Protein AF-A0A927CY93-F1 (afdb_monomer_lite)

Secondary structure (DSSP, 8-state):
----------EEEEEEE-GGGBEEEE-TT-SSS--HHHHHHHHHHHHTTTTSB--TT--SEEEEEEEEE-SSSSSEEEEEEEEEEESHHHHHHHHHHHHHHS---SHHHHHHHHHHHHHHHHHHTS----SS--S--

Foldseek 3Di:
DDPPPPQPQQFKWKFWAAAQQATLGTDPPRGDDHDPVSVVQVVVCVVVCVNRGDHRVDHGFIKMFIWDQDPVDGHIDGPDIGTDDHNNLVVLLAVLLVLLLPPPVDPVSVVVSVVSQVVSCSSVVHHRDHPDDRPPD

pLDDT: mean 79.2, std 14.93, range [34.94, 94.31]

Radius of gyration: 18.52 Å; chains: 1; bounding box: 58×29×50 Å

Structure (mmCIF, N/CA/C/O backbone):
data_AF-A0A927CY93-F1
#
_entry.id   AF-A0A927CY93-F1
#
loop_
_atom_site.group_PDB
_atom_site.id
_atom_site.type_symbol
_atom_site.label_atom_id
_atom_site.label_alt_id
_atom_site.label_comp_id
_atom_site.label_asym_id
_atom_site.label_entity_id
_atom_site.label_seq_id
_atom_site.pdbx_PDB_ins_code
_atom_site.Cartn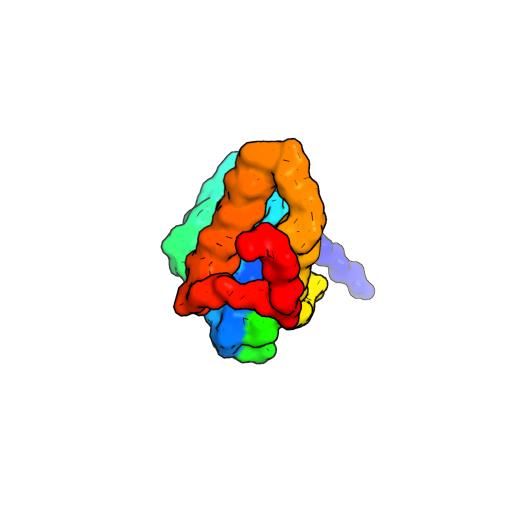_x
_atom_site.Cartn_y
_atom_site.Cartn_z
_atom_site.occupancy
_atom_site.B_iso_or_equiv
_atom_site.auth_seq_id
_atom_site.auth_comp_id
_atom_site.auth_asym_id
_atom_site.auth_atom_id
_atom_site.pdbx_PDB_model_num
ATOM 1 N N . MET A 1 1 ? -35.132 17.803 14.053 1.00 34.94 1 MET A N 1
ATOM 2 C CA . MET A 1 1 ? -34.395 16.974 15.029 1.00 34.94 1 MET A CA 1
ATOM 3 C C . MET A 1 1 ? -32.919 17.175 14.753 1.00 34.94 1 MET A C 1
ATOM 5 O O . MET A 1 1 ? -32.452 16.805 13.688 1.00 34.94 1 MET A O 1
ATOM 9 N N . THR A 1 2 ? -32.233 17.892 15.635 1.00 36.44 2 THR A N 1
ATOM 10 C CA . THR A 1 2 ? -30.814 18.244 15.516 1.00 36.44 2 THR A CA 1
ATOM 11 C C . THR A 1 2 ? -29.954 17.067 15.959 1.00 36.44 2 THR A C 1
ATOM 13 O O . THR A 1 2 ? -29.784 16.846 17.157 1.00 36.44 2 THR A O 1
ATOM 16 N N . THR A 1 3 ? -29.395 16.311 15.017 1.00 39.19 3 THR A N 1
ATOM 17 C CA . THR A 1 3 ? -28.278 15.410 15.316 1.00 39.19 3 THR A CA 1
ATOM 18 C C . THR A 1 3 ? -27.007 16.248 15.379 1.00 39.19 3 THR A C 1
ATOM 20 O O . THR A 1 3 ? -26.334 16.466 14.377 1.00 39.19 3 THR A O 1
ATOM 23 N N . ASN A 1 4 ? -26.706 16.758 16.574 1.00 39.47 4 ASN A N 1
ATOM 24 C CA . ASN A 1 4 ? -25.361 17.194 16.937 1.00 39.47 4 ASN A CA 1
ATOM 25 C C . ASN A 1 4 ? -24.470 15.945 16.994 1.00 39.47 4 ASN A C 1
ATOM 27 O O . ASN A 1 4 ? -24.238 15.373 18.056 1.00 39.47 4 ASN A O 1
ATOM 31 N N . THR A 1 5 ? -24.001 15.475 15.844 1.00 43.12 5 THR A N 1
ATOM 32 C CA . THR A 1 5 ? -22.912 14.502 15.785 1.00 43.12 5 THR A CA 1
ATOM 33 C C . THR A 1 5 ? -21.613 15.256 16.018 1.00 43.12 5 THR A C 1
ATOM 35 O O . THR A 1 5 ? -20.950 15.681 15.077 1.00 43.12 5 THR A O 1
ATOM 38 N N . ASN A 1 6 ? -21.234 15.402 17.290 1.00 42.66 6 ASN A N 1
ATOM 39 C CA . ASN A 1 6 ? -19.837 15.598 17.689 1.00 42.66 6 ASN A CA 1
ATOM 40 C C . ASN A 1 6 ? -19.039 14.323 17.336 1.00 42.66 6 ASN A C 1
ATOM 42 O O . ASN A 1 6 ? -18.557 13.610 18.212 1.00 42.66 6 ASN A O 1
ATOM 46 N N . GLN A 1 7 ? -18.960 13.993 16.046 1.00 48.62 7 GLN A N 1
ATOM 47 C CA . GLN A 1 7 ? -18.097 12.948 15.515 1.00 48.62 7 GLN A CA 1
ATOM 48 C C . GLN A 1 7 ? -16.697 13.542 15.392 1.00 48.62 7 GLN A C 1
ATOM 50 O O . GLN A 1 7 ? -16.327 14.101 14.363 1.00 48.62 7 GLN A O 1
ATOM 55 N N . SER A 1 8 ? -15.911 13.457 16.463 1.00 55.16 8 SER A N 1
ATOM 56 C CA . SER A 1 8 ? -14.470 13.652 16.352 1.00 55.16 8 SER A CA 1
ATOM 57 C C . SER A 1 8 ? -13.880 12.386 15.728 1.00 55.16 8 SER A C 1
ATOM 59 O O . SER A 1 8 ? -13.653 11.401 16.431 1.00 55.16 8 SER A O 1
ATOM 61 N N . ALA A 1 9 ? -13.683 12.376 14.408 1.00 53.84 9 ALA A N 1
ATOM 62 C CA . ALA A 1 9 ? -12.820 11.381 13.776 1.00 53.84 9 ALA A CA 1
ATOM 63 C C . ALA A 1 9 ? -11.426 11.515 14.407 1.00 53.84 9 ALA A C 1
ATOM 65 O O . ALA A 1 9 ? -10.844 12.597 14.367 1.00 53.84 9 ALA A O 1
ATOM 66 N N . LEU A 1 10 ? -10.936 10.458 15.054 1.00 63.56 10 LEU A N 1
ATOM 67 C CA . LEU A 1 10 ? -9.750 10.546 15.916 1.00 63.56 10 LEU A CA 1
ATOM 68 C C . LEU A 1 10 ? -8.451 10.222 15.191 1.00 63.56 10 LEU A C 1
ATOM 70 O O . LEU A 1 10 ? -7.400 10.732 15.552 1.00 63.56 10 LEU A O 1
ATOM 74 N N . ALA A 1 11 ? -8.509 9.395 14.151 1.00 72.69 11 ALA A N 1
ATOM 75 C CA . ALA A 1 11 ? -7.347 9.079 13.338 1.00 72.69 11 ALA A CA 1
ATOM 76 C C . ALA A 1 11 ? -7.775 8.488 11.997 1.00 72.69 11 ALA A C 1
ATOM 78 O O . ALA A 1 11 ? -8.883 7.964 11.844 1.00 72.69 11 ALA A O 1
ATOM 79 N N . TYR A 1 12 ? -6.865 8.529 11.029 1.00 79.88 12 TYR A N 1
ATOM 80 C CA . TYR A 1 12 ? -7.004 7.759 9.807 1.00 79.88 12 TYR A CA 1
ATOM 81 C C . TYR A 1 12 ? -5.678 7.137 9.389 1.00 79.88 12 TYR A C 1
ATOM 83 O O . TYR A 1 12 ? -4.603 7.708 9.591 1.00 79.88 12 TYR A O 1
ATOM 91 N N . VAL A 1 13 ? -5.761 5.968 8.762 1.00 83.44 13 VAL A N 1
ATOM 92 C CA . VAL A 1 13 ? -4.602 5.261 8.218 1.00 83.44 13 VAL A CA 1
ATOM 93 C C . VAL A 1 13 ? -4.848 4.935 6.760 1.00 83.44 13 VAL A C 1
ATOM 95 O O . VAL A 1 13 ? -5.922 4.454 6.410 1.00 83.44 13 VAL A O 1
ATOM 98 N N . ARG A 1 14 ? -3.867 5.205 5.893 1.00 89.00 14 ARG A N 1
ATOM 99 C CA . ARG A 1 14 ? -3.910 4.655 4.533 1.00 89.00 14 ARG A CA 1
ATOM 100 C C . ARG A 1 14 ? -3.290 3.279 4.552 1.00 89.00 14 ARG A C 1
ATOM 102 O O . ARG A 1 14 ? -2.177 3.111 5.042 1.00 89.00 14 ARG A O 1
ATOM 109 N N . VAL A 1 15 ? -3.998 2.329 3.975 1.00 90.88 15 VAL A N 1
ATOM 110 C CA . VAL A 1 15 ? -3.510 0.967 3.811 1.00 90.88 15 VAL A CA 1
ATOM 111 C C . VAL A 1 15 ? -3.673 0.540 2.366 1.00 90.88 15 VAL A C 1
ATOM 113 O O . VAL A 1 15 ? -4.554 1.023 1.651 1.00 90.88 15 VAL A O 1
ATOM 116 N N . VAL A 1 16 ? -2.797 -0.358 1.949 1.00 90.94 16 VAL A N 1
ATOM 117 C CA . VAL A 1 16 ? -2.882 -1.078 0.689 1.00 90.94 16 VAL A CA 1
ATOM 118 C C . VAL A 1 16 ? -3.457 -2.446 0.995 1.00 90.94 16 VAL A C 1
ATOM 120 O O . VAL A 1 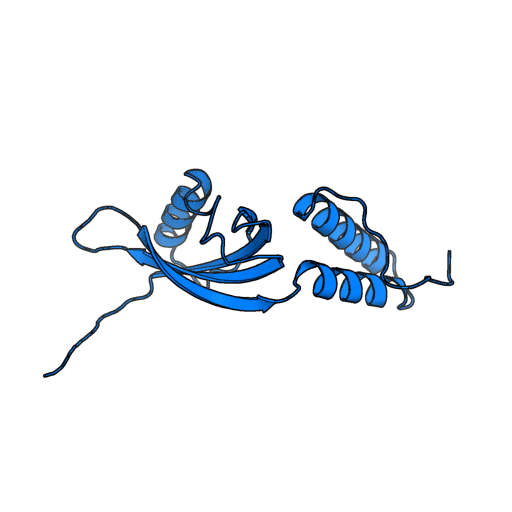16 ? -2.952 -3.174 1.854 1.00 90.94 16 VAL A O 1
ATOM 123 N N . VAL A 1 17 ? -4.526 -2.774 0.290 1.00 93.19 17 VAL A N 1
ATOM 124 C CA . VAL A 1 17 ? -5.254 -4.025 0.406 1.00 93.19 17 VAL A CA 1
ATOM 125 C C . VAL A 1 17 ? -4.959 -4.842 -0.841 1.00 93.19 17 VAL A C 1
ATOM 127 O O . VAL A 1 17 ? -5.221 -4.391 -1.954 1.00 93.19 17 VAL A O 1
ATOM 130 N N . GLY A 1 18 ? -4.372 -6.017 -0.644 1.00 90.06 18 GLY A N 1
ATOM 131 C CA . GLY A 1 18 ? -4.151 -7.012 -1.683 1.00 90.06 18 GLY A CA 1
ATOM 132 C C . GLY A 1 18 ? -5.404 -7.854 -1.901 1.00 90.06 18 GLY A C 1
ATOM 133 O O . GLY A 1 18 ? -6.519 -7.341 -1.875 1.00 90.06 18 GLY A O 1
ATOM 134 N N . ASN A 1 19 ? -5.225 -9.155 -2.111 1.00 90.19 19 ASN A N 1
ATOM 135 C CA . ASN A 1 19 ? -6.335 -10.054 -2.410 1.00 90.19 19 ASN A CA 1
ATOM 136 C C . ASN A 1 19 ? -7.264 -10.254 -1.208 1.00 90.19 19 ASN A C 1
ATOM 138 O O . ASN A 1 19 ? -6.806 -10.409 -0.075 1.00 90.19 19 ASN A O 1
ATOM 142 N N . GLU A 1 20 ? -8.565 -10.313 -1.500 1.00 91.38 20 GLU A N 1
ATOM 143 C CA . GLU A 1 20 ? -9.622 -10.694 -0.557 1.00 91.38 20 GLU A CA 1
ATOM 144 C C . GLU A 1 20 ? -9.587 -9.903 0.753 1.00 91.38 20 GLU A C 1
ATOM 146 O O . GLU A 1 20 ? -9.772 -10.477 1.817 1.00 91.38 20 GLU A O 1
ATOM 151 N N . GLY A 1 21 ? -9.332 -8.594 0.714 1.00 89.38 21 GLY A N 1
ATOM 152 C CA . GLY A 1 21 ? -9.326 -7.750 1.910 1.00 89.38 21 GLY A CA 1
ATOM 153 C C . GLY A 1 21 ? -8.041 -7.816 2.745 1.00 89.38 21 GLY A C 1
ATOM 154 O O . GLY A 1 21 ? -7.918 -7.065 3.716 1.00 89.38 21 GLY A O 1
ATOM 155 N N . LYS A 1 22 ? -7.064 -8.661 2.390 1.00 91.94 22 LYS A N 1
ATOM 156 C CA . LYS A 1 22 ? -5.802 -8.771 3.132 1.00 91.94 22 LYS A CA 1
ATOM 157 C C . LYS A 1 22 ? -5.002 -7.481 3.013 1.00 91.94 22 LYS A C 1
ATOM 159 O O . LYS A 1 22 ? -4.662 -7.056 1.909 1.00 91.94 22 LYS A O 1
ATOM 164 N N . VAL A 1 23 ? -4.632 -6.879 4.138 1.00 90.69 23 VAL A N 1
ATOM 165 C CA . VAL A 1 23 ? -3.754 -5.705 4.122 1.00 90.69 23 VAL A CA 1
ATOM 166 C C . VAL A 1 23 ? -2.320 -6.154 3.892 1.00 90.69 23 VAL A C 1
ATOM 168 O O . VAL A 1 23 ? -1.786 -6.991 4.616 1.00 90.69 23 VAL A O 1
ATOM 171 N N . VAL A 1 24 ? -1.707 -5.601 2.850 1.00 89.94 24 VAL A N 1
ATOM 172 C CA . VAL A 1 24 ? -0.337 -5.932 2.436 1.00 89.94 24 VAL A CA 1
ATOM 173 C C . VAL A 1 24 ? 0.660 -4.849 2.823 1.00 89.94 24 VAL A C 1
ATOM 175 O O . VAL A 1 24 ? 1.845 -5.122 2.978 1.00 89.94 24 VAL A O 1
ATOM 178 N N . HIS A 1 25 ? 0.185 -3.619 3.019 1.00 88.56 25 HIS A N 1
ATOM 179 C CA . HIS A 1 25 ? 1.035 -2.519 3.438 1.00 88.56 25 HIS A CA 1
ATOM 180 C C . HIS A 1 25 ? 0.243 -1.447 4.182 1.00 88.56 25 HIS A C 1
ATOM 182 O O . HIS A 1 25 ? -0.878 -1.103 3.811 1.00 88.56 25 HIS A O 1
ATOM 188 N N . ILE A 1 26 ? 0.854 -0.878 5.216 1.00 86.38 26 ILE A N 1
ATOM 189 C CA . ILE A 1 26 ? 0.322 0.260 5.962 1.00 86.38 26 ILE A CA 1
ATOM 190 C C . ILE A 1 26 ? 1.199 1.457 5.627 1.00 86.38 26 ILE A C 1
ATOM 192 O O . ILE A 1 26 ? 2.390 1.461 5.935 1.00 86.38 26 ILE A O 1
ATOM 196 N N . CYS A 1 27 ? 0.623 2.464 4.972 1.00 81.75 27 CYS A N 1
ATOM 197 C CA . CYS A 1 27 ? 1.401 3.598 4.503 1.00 81.75 27 CYS A CA 1
ATOM 198 C C . CYS A 1 27 ? 1.923 4.413 5.698 1.00 81.75 27 CYS A C 1
ATOM 200 O O . CYS A 1 27 ? 1.133 4.814 6.559 1.00 81.75 27 CYS A O 1
ATOM 202 N N . PRO A 1 28 ? 3.230 4.717 5.752 1.00 66.62 28 PRO A N 1
ATOM 203 C CA . PRO A 1 28 ? 3.792 5.514 6.832 1.00 66.62 28 PRO A CA 1
ATOM 204 C C . PRO A 1 28 ? 3.267 6.959 6.783 1.00 66.62 28 PRO A C 1
ATOM 206 O O . PRO A 1 28 ? 2.957 7.492 5.717 1.00 66.62 28 PRO A O 1
ATOM 209 N N . ASN A 1 29 ? 3.214 7.620 7.945 1.00 61.75 29 ASN A N 1
ATOM 210 C CA . ASN A 1 29 ? 2.872 9.045 8.097 1.00 61.75 29 ASN A CA 1
ATOM 211 C C . ASN A 1 29 ? 1.472 9.455 7.618 1.00 61.75 29 ASN A C 1
ATOM 213 O O . ASN A 1 29 ? 1.249 10.602 7.236 1.00 61.75 29 ASN A O 1
ATOM 217 N N . THR A 1 30 ? 0.501 8.548 7.648 1.00 64.19 30 THR A N 1
ATOM 218 C CA . THR A 1 30 ? -0.859 8.884 7.214 1.00 64.19 30 THR A CA 1
ATOM 219 C C . THR A 1 30 ? -1.610 9.749 8.211 1.00 64.19 30 THR A C 1
ATOM 221 O O . THR A 1 30 ? -2.624 10.315 7.846 1.00 64.19 30 THR A O 1
ATOM 224 N N . LEU A 1 31 ? -1.125 9.911 9.438 1.00 61.59 31 LEU A N 1
ATOM 225 C CA . LEU A 1 31 ? -1.813 10.701 10.450 1.00 61.59 31 LEU A CA 1
ATOM 226 C C . LEU A 1 31 ? -1.538 12.195 10.253 1.00 61.59 31 LEU A C 1
ATOM 228 O O . LEU A 1 31 ? -0.400 12.650 10.388 1.00 61.59 31 LEU A O 1
ATOM 232 N N . TYR A 1 32 ? -2.582 12.978 9.990 1.00 56.62 32 TYR A N 1
ATOM 233 C CA . TYR A 1 32 ? -2.487 14.433 10.056 1.00 56.62 32 TYR A CA 1
ATOM 234 C C . TYR A 1 32 ? -2.397 14.868 11.530 1.00 56.62 32 TYR A C 1
ATOM 236 O O . TYR A 1 32 ? -3.395 14.853 12.238 1.00 56.62 32 TYR A O 1
ATOM 244 N N . HIS A 1 33 ? -1.189 15.209 11.992 1.00 57.62 33 HIS A N 1
ATOM 245 C CA . HIS A 1 33 ? -0.894 15.812 13.307 1.00 57.62 33 HIS A CA 1
ATOM 246 C C . HIS A 1 33 ? -1.548 15.169 14.554 1.00 57.62 33 HIS A C 1
ATOM 248 O O . HIS A 1 33 ? -2.134 15.885 15.365 1.00 57.62 33 HIS A O 1
ATOM 254 N N . PRO A 1 34 ? -1.404 13.853 14.776 1.00 64.19 34 PRO A N 1
ATOM 255 C CA . PRO A 1 34 ? -1.898 13.221 15.995 1.00 64.19 34 PRO A CA 1
ATOM 256 C C . PRO A 1 34 ? -1.069 13.672 17.207 1.00 64.19 34 PRO A C 1
ATOM 258 O O . PRO A 1 34 ? 0.164 13.803 17.135 1.00 64.19 34 PRO A O 1
ATOM 261 N N . SER A 1 35 ? -1.742 13.863 18.335 1.00 69.25 35 SER A N 1
ATOM 262 C CA . SER A 1 35 ? -1.120 13.968 19.653 1.00 69.25 35 SER A CA 1
ATOM 263 C C . SER A 1 35 ? -0.290 12.716 19.976 1.00 69.25 35 SER A C 1
ATOM 265 O O . SER A 1 35 ? -0.411 11.666 19.341 1.00 69.25 35 SER A O 1
ATOM 267 N N . LEU A 1 36 ? 0.601 12.814 20.967 1.00 72.88 36 LEU A N 1
ATOM 268 C CA . LEU A 1 36 ? 1.449 11.685 21.368 1.00 72.88 36 LEU A CA 1
ATOM 269 C C . LEU A 1 36 ? 0.620 10.479 21.852 1.00 72.88 36 LEU A C 1
ATOM 271 O O . LEU A 1 36 ? 0.985 9.334 21.584 1.00 72.88 36 LEU A O 1
ATOM 275 N N . GLU A 1 37 ? -0.505 10.743 22.514 1.00 72.75 37 GLU A N 1
ATOM 276 C CA . GLU A 1 37 ? -1.454 9.724 22.967 1.00 72.75 37 GLU A CA 1
ATOM 277 C C . GLU A 1 37 ? -2.099 9.013 21.771 1.00 72.75 37 GLU A C 1
ATOM 279 O O . GLU A 1 37 ? -2.020 7.792 21.675 1.00 72.75 37 GLU A O 1
ATOM 284 N N . GLU A 1 38 ? -2.607 9.764 20.789 1.00 68.25 38 GLU A N 1
ATOM 285 C CA . GLU A 1 38 ? -3.224 9.203 19.576 1.00 68.25 38 GLU A CA 1
ATOM 286 C C . GLU A 1 38 ? -2.236 8.377 18.740 1.00 68.25 38 GLU A C 1
ATOM 288 O O . GLU A 1 38 ? -2.604 7.340 18.190 1.00 68.25 38 GLU A O 1
ATOM 293 N N . LYS A 1 39 ? -0.959 8.787 18.673 1.00 71.12 39 LYS A N 1
ATOM 294 C CA . LYS A 1 39 ? 0.096 7.972 18.043 1.00 71.12 39 LYS A CA 1
ATOM 295 C C . LYS A 1 39 ? 0.289 6.641 18.761 1.00 71.12 39 LYS A C 1
ATOM 297 O O . LYS A 1 39 ? 0.437 5.615 18.105 1.00 71.12 39 LYS A O 1
ATOM 302 N N . THR A 1 40 ? 0.311 6.672 20.090 1.00 75.56 40 THR A N 1
ATOM 303 C CA . THR A 1 40 ? 0.541 5.486 20.924 1.00 75.56 40 THR A CA 1
ATOM 304 C C . THR A 1 40 ? -0.634 4.518 20.822 1.00 75.56 40 THR A C 1
ATOM 306 O O . THR A 1 40 ? -0.435 3.322 20.625 1.00 75.56 40 THR A O 1
ATOM 309 N N . GLU A 1 41 ? -1.863 5.031 20.879 1.00 71.75 41 GLU A N 1
ATOM 310 C CA . GLU A 1 41 ? -3.068 4.216 20.734 1.00 71.75 41 GLU A CA 1
ATOM 311 C C . GLU A 1 41 ? -3.181 3.616 19.332 1.00 71.75 41 GLU A C 1
ATOM 313 O O . GLU A 1 41 ? -3.502 2.437 19.197 1.00 71.75 41 GLU A O 1
ATOM 318 N N . LEU A 1 42 ? -2.855 4.377 18.282 1.00 71.25 42 LEU A N 1
ATOM 319 C CA . LEU A 1 42 ? -2.824 3.819 16.936 1.00 71.25 42 LEU A CA 1
ATOM 320 C C . LEU A 1 42 ? -1.745 2.748 16.793 1.00 71.25 42 LEU A C 1
ATOM 322 O O . LEU A 1 42 ? -2.028 1.697 16.228 1.00 71.25 42 LEU A O 1
ATOM 326 N N . GLN A 1 43 ? -0.535 2.978 17.308 1.00 74.75 43 GLN A N 1
ATOM 327 C CA . GLN A 1 43 ? 0.519 1.966 17.264 1.00 74.75 43 GLN A CA 1
ATOM 328 C C . GLN A 1 43 ? 0.048 0.669 17.930 1.00 74.75 43 GLN A C 1
ATOM 330 O O . GLN A 1 43 ? 0.195 -0.400 17.355 1.00 74.75 43 GLN A O 1
ATOM 335 N N . HIS A 1 44 ? -0.650 0.768 19.060 1.00 73.12 44 HIS A N 1
ATOM 336 C CA . HIS A 1 44 ? -1.253 -0.387 19.716 1.00 73.12 44 HIS A CA 1
ATOM 337 C C . HIS A 1 44 ? -2.316 -1.101 18.851 1.00 73.12 44 HIS A C 1
ATOM 339 O O . HIS A 1 44 ? -2.421 -2.324 18.885 1.00 73.12 44 HIS A O 1
ATOM 345 N N . ILE A 1 45 ? -3.103 -0.385 18.041 1.00 69.38 45 ILE A N 1
ATOM 346 C CA . ILE A 1 45 ? -4.043 -1.000 17.076 1.00 69.38 45 ILE A CA 1
ATOM 347 C C . ILE A 1 45 ? -3.294 -1.730 15.960 1.00 69.38 45 ILE A C 1
ATOM 349 O O . ILE A 1 45 ? -3.696 -2.829 15.568 1.00 69.38 45 ILE A O 1
ATOM 353 N N . LEU A 1 46 ? -2.228 -1.111 15.445 1.00 72.06 46 LEU A N 1
ATOM 354 C CA . LEU A 1 46 ? -1.366 -1.697 14.421 1.00 72.06 46 LEU A CA 1
ATOM 355 C C . LEU A 1 46 ? -0.731 -2.992 14.941 1.00 72.06 46 LEU A C 1
ATOM 357 O O . LEU A 1 46 ? -0.798 -4.018 14.265 1.00 72.06 46 LEU A O 1
ATOM 361 N N . ASP A 1 47 ? -0.216 -2.960 16.170 1.00 72.06 47 ASP A N 1
ATOM 362 C CA . ASP A 1 47 ? 0.450 -4.087 16.823 1.00 72.06 47 ASP A CA 1
ATOM 363 C C . ASP A 1 47 ? -0.526 -5.232 17.153 1.00 72.06 47 ASP A C 1
ATOM 365 O O . ASP A 1 47 ? -0.171 -6.403 17.036 1.00 72.06 47 ASP A O 1
ATOM 369 N N . ASN A 1 48 ? -1.783 -4.917 17.492 1.00 69.75 48 ASN A N 1
ATOM 370 C CA . ASN A 1 48 ? -2.824 -5.917 17.771 1.00 69.75 48 ASN A CA 1
ATOM 371 C C . ASN A 1 48 ? -3.474 -6.519 16.516 1.00 69.75 48 ASN A C 1
ATOM 373 O O . ASN A 1 48 ? -4.386 -7.339 16.623 1.00 69.75 48 ASN A O 1
ATOM 377 N N . GLY A 1 49 ? -3.039 -6.119 15.319 1.00 67.75 49 GLY A N 1
ATOM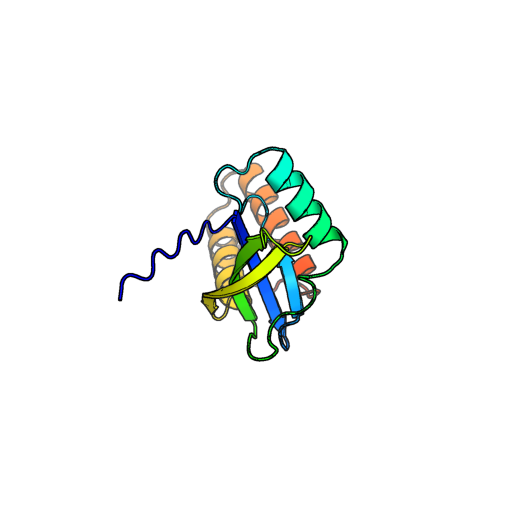 378 C CA . GLY A 1 49 ? -3.476 -6.741 14.073 1.00 67.75 49 GLY A CA 1
ATOM 379 C C . GLY A 1 49 ? -4.897 -6.389 13.626 1.00 67.75 49 GLY A C 1
ATOM 380 O O . GLY A 1 49 ? -5.422 -7.034 12.721 1.00 67.75 49 GLY A O 1
ATOM 381 N N . ALA A 1 50 ? -5.514 -5.341 14.179 1.00 69.69 50 ALA A N 1
ATOM 382 C CA . ALA A 1 50 ? -6.865 -4.912 13.793 1.00 69.69 50 ALA A CA 1
ATOM 383 C C . ALA A 1 50 ? -6.975 -4.469 12.318 1.00 69.69 50 ALA A C 1
ATOM 385 O O . ALA A 1 50 ? -8.070 -4.391 11.769 1.00 69.69 50 ALA A O 1
ATOM 386 N N . LEU A 1 51 ? -5.837 -4.186 11.675 1.00 80.19 51 LEU A N 1
ATOM 387 C CA . LEU A 1 51 ? -5.729 -3.870 10.253 1.00 80.19 51 LEU A CA 1
ATOM 388 C C . LEU A 1 51 ? -5.173 -5.024 9.412 1.00 80.19 51 LEU A C 1
ATOM 390 O O . LEU A 1 51 ? -4.853 -4.787 8.261 1.00 80.19 51 LEU A O 1
ATOM 394 N N . GLN A 1 52 ? -5.028 -6.251 9.919 1.00 83.25 52 GLN A N 1
ATOM 395 C CA . GLN A 1 52 ? -4.506 -7.356 9.094 1.00 83.25 52 GLN A CA 1
ATOM 396 C C . GLN A 1 52 ? -5.448 -7.719 7.937 1.00 83.25 52 GLN A C 1
ATOM 398 O O . GLN A 1 52 ? -5.000 -8.132 6.867 1.00 83.25 52 GLN A O 1
ATOM 403 N N . GLN A 1 53 ? -6.752 -7.544 8.150 1.00 87.81 53 GLN A N 1
ATOM 404 C CA . GLN A 1 53 ? -7.794 -7.993 7.244 1.00 87.81 53 GLN A CA 1
ATOM 405 C C . GLN A 1 53 ? -8.956 -6.994 7.252 1.00 87.81 53 GLN A C 1
ATOM 407 O O . GLN A 1 53 ? -9.553 -6.731 8.293 1.00 87.81 53 GLN A O 1
ATOM 412 N N . LEU A 1 54 ? -9.277 -6.445 6.084 1.00 89.00 54 LEU A N 1
ATOM 413 C CA . LEU A 1 54 ? -10.465 -5.630 5.844 1.00 89.00 54 LEU A CA 1
ATOM 414 C C . LEU A 1 54 ? -11.555 -6.457 5.146 1.00 89.00 54 LEU A C 1
ATOM 416 O O . LEU A 1 54 ? -11.425 -7.668 4.952 1.00 89.00 54 LEU A O 1
ATOM 420 N N . ASP A 1 55 ? -12.649 -5.7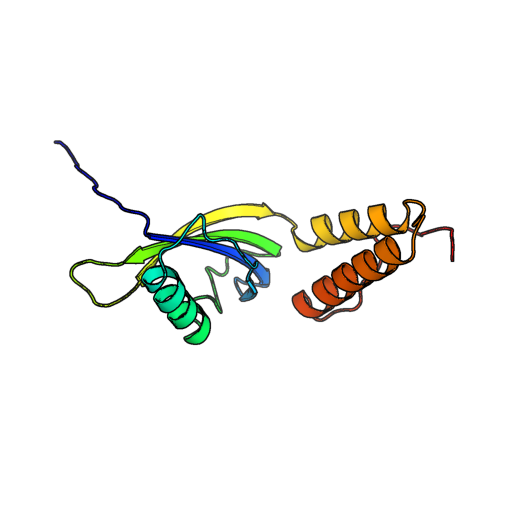84 4.783 1.00 89.81 55 ASP A N 1
ATOM 421 C CA . ASP A 1 55 ? -13.754 -6.357 4.013 1.00 89.81 55 ASP A CA 1
ATOM 422 C C . ASP A 1 55 ? -13.226 -7.075 2.746 1.00 89.81 55 ASP A C 1
ATOM 424 O O . ASP A 1 55 ? -12.525 -6.440 1.946 1.00 89.81 55 ASP A O 1
ATOM 428 N N . PRO A 1 56 ? -13.559 -8.366 2.538 1.00 91.50 56 PRO A N 1
ATOM 429 C CA . PRO A 1 56 ? -13.067 -9.158 1.411 1.00 91.50 56 PRO A CA 1
ATOM 430 C C . PRO A 1 56 ? -13.390 -8.600 0.023 1.00 91.50 56 PRO A C 1
ATOM 432 O O . PRO A 1 56 ? -12.766 -9.009 -0.954 1.00 91.50 56 PRO A O 1
ATOM 435 N N . LYS A 1 57 ? -14.347 -7.667 -0.089 1.00 92.12 57 LYS A N 1
ATOM 436 C CA . LYS A 1 57 ? -14.655 -6.997 -1.362 1.00 92.12 57 LYS A CA 1
ATOM 437 C C . LYS A 1 57 ? -13.493 -6.163 -1.906 1.00 92.12 57 LYS A C 1
ATOM 439 O O . LYS A 1 57 ? -13.474 -5.857 -3.094 1.00 92.12 57 LYS A O 1
ATOM 444 N N . TYR A 1 58 ? -12.575 -5.730 -1.041 1.00 92.31 58 TYR A N 1
ATOM 445 C CA . TYR A 1 58 ? -11.433 -4.926 -1.447 1.00 92.31 58 TYR A CA 1
ATOM 446 C C . TYR A 1 58 ? -10.351 -5.819 -2.043 1.00 92.31 58 TYR A C 1
ATOM 448 O O . TYR A 1 58 ? -9.900 -6.772 -1.408 1.00 92.31 58 TYR A O 1
ATOM 456 N N . ASN A 1 59 ? -9.934 -5.494 -3.263 1.00 92.75 59 ASN A N 1
ATOM 457 C CA . ASN A 1 59 ? -8.902 -6.231 -3.971 1.00 92.75 59 ASN A CA 1
ATOM 458 C C . ASN A 1 59 ? -8.035 -5.274 -4.789 1.00 92.75 59 ASN A C 1
ATOM 460 O O . ASN A 1 59 ? -8.561 -4.549 -5.630 1.00 92.75 59 ASN A O 1
ATOM 464 N N . ASP A 1 60 ? -6.731 -5.270 -4.516 1.00 92.81 60 ASP A N 1
ATOM 465 C CA . ASP A 1 60 ? -5.745 -4.387 -5.148 1.00 92.81 60 ASP A CA 1
ATOM 466 C C . ASP A 1 60 ? -6.144 -2.901 -5.098 1.00 92.81 60 ASP A C 1
ATOM 468 O O . ASP A 1 60 ? -6.288 -2.204 -6.107 1.00 92.81 60 ASP A O 1
ATOM 472 N N . VAL A 1 61 ? -6.353 -2.403 -3.881 1.00 94.31 61 VAL A N 1
ATOM 473 C CA . VAL A 1 61 ? -6.784 -1.023 -3.640 1.00 94.31 61 VAL A CA 1
ATOM 474 C C . VAL A 1 61 ? -5.928 -0.343 -2.582 1.00 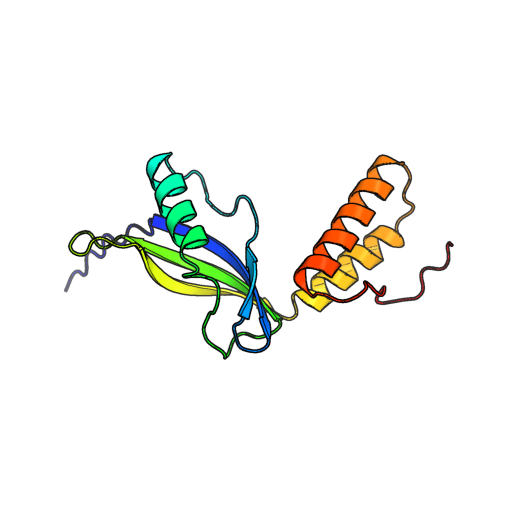94.31 61 VAL A C 1
ATOM 476 O O . VAL A 1 61 ? -5.415 -0.971 -1.660 1.00 94.31 61 VAL A O 1
ATOM 479 N N . GLN A 1 62 ? -5.841 0.980 -2.656 1.00 92.88 62 GLN A N 1
ATOM 480 C CA . GLN A 1 62 ? -5.508 1.803 -1.502 1.00 92.88 62 GLN A CA 1
ATOM 481 C C . GLN A 1 62 ? -6.796 2.349 -0.897 1.00 92.88 62 GLN A C 1
ATOM 483 O O . GLN A 1 62 ? -7.635 2.918 -1.600 1.00 92.88 62 GLN A O 1
ATOM 488 N N . VAL A 1 63 ? -6.925 2.229 0.420 1.00 92.75 63 VAL A N 1
ATOM 489 C CA . VAL A 1 63 ? -8.062 2.761 1.173 1.00 92.75 63 VAL A CA 1
ATOM 490 C C . VAL A 1 63 ? -7.592 3.619 2.339 1.00 92.75 63 VAL A C 1
ATOM 492 O O . VAL A 1 63 ? -6.470 3.491 2.830 1.00 92.75 63 VAL A O 1
ATOM 495 N N . LEU A 1 64 ? -8.473 4.505 2.783 1.00 90.88 64 LEU A N 1
ATOM 496 C CA . LEU A 1 64 ? -8.355 5.292 3.995 1.00 90.88 64 LEU A CA 1
ATOM 497 C C . LEU A 1 64 ? -9.262 4.670 5.058 1.00 90.88 64 LEU A C 1
ATOM 499 O O . LEU A 1 64 ? -10.485 4.716 4.931 1.00 90.88 64 LEU A O 1
ATOM 503 N N . VAL A 1 65 ? -8.675 4.097 6.099 1.00 88.25 65 VAL A N 1
ATOM 504 C CA . VAL A 1 65 ? -9.414 3.535 7.230 1.00 88.25 65 VAL A CA 1
ATOM 505 C C . VAL A 1 65 ? -9.573 4.620 8.284 1.00 88.25 65 VAL A C 1
ATOM 507 O O . VAL A 1 65 ? -8.578 5.176 8.752 1.00 88.25 65 VAL A O 1
ATOM 510 N N . LEU A 1 66 ? -10.820 4.949 8.618 1.00 84.75 66 LEU A N 1
ATOM 511 C CA . LEU A 1 66 ? -11.166 5.942 9.628 1.00 84.75 66 LEU A CA 1
ATOM 512 C C . LEU A 1 66 ? -11.440 5.263 10.962 1.00 84.75 66 LEU A C 1
ATOM 514 O O . LEU A 1 66 ? -12.165 4.267 11.028 1.00 84.75 66 LEU A O 1
ATOM 518 N N . PHE A 1 67 ? -10.916 5.870 12.017 1.00 79.94 67 PHE A N 1
ATOM 519 C CA . PHE A 1 67 ? -11.005 5.370 13.373 1.00 79.94 67 PHE A CA 1
ATOM 520 C C . PHE A 1 67 ? -11.748 6.339 14.287 1.00 79.94 67 PHE A C 1
ATOM 522 O O . PHE A 1 67 ? -11.585 7.562 14.204 1.00 79.94 67 PHE A O 1
ATOM 529 N N . GLN A 1 68 ? -12.524 5.776 15.206 1.00 78.00 68 GLN A N 1
ATOM 530 C CA . GLN A 1 68 ? -13.178 6.508 16.279 1.00 78.00 68 GLN A CA 1
ATOM 531 C C . GLN A 1 68 ? -12.951 5.776 17.601 1.00 78.00 68 GLN A C 1
ATOM 533 O O . GLN A 1 68 ? -13.067 4.558 17.684 1.00 78.00 68 GLN A O 1
ATOM 538 N N . LYS A 1 69 ? -12.622 6.546 18.632 1.00 68.56 69 LYS A N 1
ATOM 539 C CA . LYS A 1 69 ? -12.564 6.145 20.037 1.00 68.56 69 LYS A CA 1
ATOM 540 C C . LYS A 1 69 ? -13.963 6.342 20.575 1.00 68.56 69 LYS A C 1
ATOM 542 O O . LYS A 1 69 ? -14.514 7.447 20.500 1.00 68.56 69 LYS A O 1
ATOM 547 N N . ASP A 1 70 ? -14.546 5.264 21.058 1.00 66.25 70 ASP A N 1
ATOM 548 C CA . ASP A 1 70 ? -15.775 5.375 21.814 1.00 66.25 70 ASP A CA 1
ATOM 549 C C . ASP A 1 70 ? -15.443 6.024 23.171 1.00 66.25 70 ASP A C 1
ATOM 551 O O . ASP A 1 70 ? -14.412 5.740 23.780 1.00 66.25 70 ASP A O 1
ATOM 555 N N . LYS A 1 71 ? -16.280 6.962 23.621 1.00 61.22 71 LYS A N 1
ATOM 556 C CA . LYS A 1 71 ? -16.125 7.575 24.948 1.00 61.22 71 LYS A CA 1
ATOM 557 C C . LYS A 1 71 ? -16.623 6.646 26.054 1.00 61.22 71 LYS A C 1
ATOM 559 O O . LYS A 1 71 ? -16.230 6.825 27.202 1.00 61.22 71 LYS A O 1
ATOM 564 N N . GLU A 1 72 ? -17.486 5.692 25.712 1.00 63.41 72 GLU A N 1
ATOM 565 C CA . GLU A 1 72 ? -18.144 4.790 26.658 1.00 63.41 72 GLU A CA 1
ATOM 566 C C . GLU A 1 72 ? -17.536 3.383 26.650 1.00 63.41 72 GLU A C 1
ATOM 568 O O . GLU A 1 72 ? -17.600 2.686 27.663 1.00 63.41 72 GLU A O 1
ATOM 573 N N . GLN A 1 73 ? -16.891 2.976 25.552 1.00 59.22 73 GLN A N 1
ATOM 574 C CA . GLN A 1 73 ? -16.158 1.713 25.467 1.00 59.22 73 GLN A CA 1
ATOM 575 C C . GLN A 1 73 ? -14.650 1.956 25.338 1.00 59.22 73 GLN A C 1
ATOM 577 O O . GLN A 1 73 ? -14.223 2.739 24.490 1.00 59.22 73 GLN A O 1
ATOM 582 N N . PRO A 1 74 ? -13.810 1.268 26.130 1.00 57.06 74 PRO A N 1
ATOM 583 C CA . PRO A 1 74 ? -12.369 1.331 25.949 1.00 57.06 74 PRO A CA 1
ATOM 584 C C . PRO A 1 74 ? -11.997 0.638 24.631 1.00 57.06 74 PRO A C 1
ATOM 586 O O . PRO A 1 74 ? -11.944 -0.586 24.552 1.00 57.06 74 PRO A O 1
ATOM 589 N N . GLY A 1 75 ? -11.760 1.423 23.581 1.00 62.50 75 GLY A N 1
ATOM 590 C CA . GLY A 1 75 ? -11.295 0.903 22.300 1.00 62.50 75 GLY A CA 1
ATOM 591 C C . GLY A 1 75 ? -11.467 1.884 21.148 1.00 62.50 75 GLY A C 1
ATOM 592 O O . GLY A 1 75 ? -12.394 2.694 21.116 1.00 62.50 75 GLY A O 1
ATOM 593 N N . ILE A 1 76 ? -10.560 1.791 20.180 1.00 68.62 76 ILE A N 1
ATOM 594 C CA . ILE A 1 76 ? -10.693 2.457 18.890 1.00 68.62 76 ILE A CA 1
ATOM 595 C C . ILE A 1 76 ? -11.290 1.453 17.901 1.00 68.62 76 ILE A C 1
ATOM 597 O O . ILE A 1 76 ? -10.798 0.335 17.767 1.00 68.62 76 ILE A O 1
ATOM 601 N N . GLN A 1 77 ? -12.344 1.861 17.204 1.00 75.75 77 GLN A N 1
ATOM 602 C CA . GLN A 1 77 ? -13.052 1.051 16.219 1.00 75.75 77 GLN A CA 1
ATOM 603 C C . GLN A 1 77 ? -12.889 1.641 14.818 1.00 75.75 77 GLN A C 1
ATOM 605 O O . GLN A 1 77 ? -12.806 2.863 14.650 1.00 75.75 77 GLN A O 1
ATOM 610 N N . ILE A 1 78 ? -12.871 0.771 13.804 1.00 80.75 78 ILE A N 1
ATOM 611 C CA . ILE A 1 78 ? -12.986 1.190 12.405 1.00 80.75 78 ILE A CA 1
ATOM 612 C C . ILE A 1 78 ? -14.431 1.626 12.174 1.00 80.75 78 ILE A C 1
ATOM 614 O O . ILE A 1 78 ? -15.349 0.816 12.254 1.00 80.75 78 ILE A O 1
ATOM 618 N N . VAL A 1 79 ? -14.631 2.903 11.868 1.00 83.56 79 VAL A N 1
ATOM 619 C CA . VAL A 1 79 ? -15.965 3.470 11.601 1.00 83.56 79 VAL A CA 1
ATOM 620 C C . VAL A 1 79 ? -16.273 3.534 10.118 1.00 83.56 79 VAL A C 1
ATOM 622 O O . VAL A 1 79 ? -17.434 3.484 9.721 1.00 83.56 79 VAL A O 1
ATOM 625 N N . ASN A 1 80 ? -15.245 3.696 9.287 1.00 86.00 80 ASN A N 1
ATOM 626 C CA . ASN A 1 80 ? -15.426 3.796 7.850 1.00 86.00 80 ASN A CA 1
ATOM 627 C C . ASN A 1 80 ? -14.156 3.383 7.103 1.00 86.00 80 ASN A C 1
ATOM 629 O O . ASN A 1 80 ? -13.048 3.450 7.632 1.00 86.00 80 ASN A O 1
ATOM 633 N N . THR A 1 81 ? -14.318 2.983 5.849 1.00 89.88 81 THR A N 1
ATOM 634 C CA . THR A 1 81 ? -13.222 2.718 4.918 1.00 89.88 81 THR A CA 1
ATOM 635 C C . THR A 1 81 ? -13.551 3.393 3.598 1.00 89.88 81 THR A C 1
ATOM 637 O O . THR A 1 81 ? -14.561 3.080 2.974 1.00 89.88 81 THR A O 1
ATOM 640 N N . ILE A 1 82 ? -12.711 4.339 3.190 1.00 91.19 82 ILE A N 1
ATOM 641 C CA . ILE A 1 82 ? -12.907 5.138 1.981 1.00 91.19 82 ILE A CA 1
ATOM 642 C C . ILE A 1 82 ? -11.916 4.664 0.926 1.00 91.19 82 ILE A C 1
ATOM 644 O O . ILE A 1 82 ? -10.710 4.655 1.164 1.00 91.19 82 ILE A O 1
ATOM 648 N N . LEU A 1 83 ? -12.414 4.295 -0.248 1.00 93.19 83 LEU A N 1
ATOM 649 C CA . LEU A 1 83 ? -11.575 3.951 -1.388 1.00 93.19 83 LEU A CA 1
ATOM 650 C C . LEU A 1 83 ? -10.798 5.183 -1.875 1.00 93.19 83 LEU A C 1
ATOM 652 O O . LEU A 1 83 ? -11.388 6.231 -2.127 1.00 93.19 83 LEU A O 1
ATOM 656 N N . VAL A 1 84 ? -9.476 5.056 -1.997 1.00 91.12 84 VAL A N 1
ATOM 657 C CA . VAL A 1 84 ? -8.587 6.124 -2.486 1.00 91.12 84 VAL A CA 1
ATOM 658 C C . VAL A 1 84 ? -8.167 5.858 -3.927 1.00 91.12 84 VAL A C 1
ATOM 660 O O . VAL A 1 84 ? -8.188 6.772 -4.744 1.00 91.12 84 VAL A O 1
ATOM 663 N N . GLN A 1 85 ? -7.769 4.622 -4.231 1.00 90.94 85 GLN A N 1
ATOM 664 C CA . GLN A 1 85 ? -7.263 4.233 -5.546 1.00 90.94 85 GLN A CA 1
ATOM 665 C C . GLN A 1 85 ? -7.536 2.749 -5.791 1.00 90.94 85 GLN A C 1
ATOM 667 O O . GLN A 1 85 ? -7.207 1.925 -4.941 1.00 90.94 85 GLN A O 1
ATOM 672 N N . GLU A 1 86 ? -8.068 2.415 -6.962 1.00 93.88 86 GLU A N 1
ATOM 673 C CA . GLU A 1 86 ? -8.163 1.034 -7.457 1.00 93.88 86 GLU A CA 1
ATOM 674 C C . GLU A 1 86 ? -6.967 0.677 -8.341 1.00 93.88 86 GLU A C 1
ATOM 676 O O . GLU A 1 86 ? -6.338 1.568 -8.921 1.00 93.88 86 GLU A O 1
ATOM 681 N N . GLY A 1 87 ? -6.654 -0.614 -8.455 1.00 92.69 87 GLY A N 1
ATOM 682 C CA . GLY A 1 87 ? -5.537 -1.095 -9.269 1.00 92.69 87 GLY A CA 1
ATOM 683 C C . GLY A 1 87 ? -4.193 -0.585 -8.751 1.00 92.69 87 GLY A C 1
ATOM 684 O O . GLY A 1 87 ? -3.353 -0.123 -9.530 1.00 92.69 87 GLY A O 1
ATOM 685 N N . PHE A 1 88 ? -4.023 -0.544 -7.426 1.00 91.25 88 PHE A N 1
ATOM 686 C CA . PHE A 1 88 ? -2.907 0.162 -6.798 1.00 91.25 88 PHE A CA 1
ATOM 687 C C . PHE A 1 88 ? -1.550 -0.451 -7.165 1.00 91.25 88 PHE A C 1
ATOM 689 O O . PHE A 1 88 ? -0.585 0.289 -7.390 1.00 91.25 88 PHE A O 1
ATOM 696 N N . LYS A 1 89 ? -1.479 -1.780 -7.281 1.00 92.12 89 LYS A N 1
ATOM 697 C CA . LYS A 1 89 ? -0.301 -2.531 -7.717 1.00 92.12 89 LYS A CA 1
ATOM 698 C C . LYS A 1 89 ? 0.171 -2.087 -9.091 1.00 92.12 89 LYS A C 1
ATOM 700 O O . LYS A 1 89 ? 1.340 -1.727 -9.243 1.00 92.12 89 LYS A O 1
ATOM 705 N N . GLU A 1 90 ? -0.740 -2.062 -10.060 1.00 92.44 90 GLU A N 1
ATOM 706 C CA . GLU A 1 90 ? -0.461 -1.661 -11.441 1.00 92.44 90 GLU A CA 1
ATOM 707 C C . GLU A 1 90 ? -0.110 -0.181 -11.553 1.00 92.44 90 GLU A C 1
ATOM 709 O O . GLU A 1 90 ? 0.879 0.184 -12.194 1.00 92.44 90 GLU A O 1
ATOM 714 N N . PHE A 1 91 ? -0.861 0.673 -10.855 1.00 91.69 91 PHE A N 1
ATOM 715 C CA . PHE A 1 91 ? -0.574 2.100 -10.773 1.00 91.69 91 PHE A CA 1
ATOM 716 C C . PHE A 1 91 ? 0.861 2.360 -10.296 1.00 91.69 91 PHE A C 1
ATOM 718 O O . PHE A 1 91 ? 1.590 3.156 -10.893 1.00 91.69 91 PHE A O 1
ATOM 725 N N . TRP A 1 92 ? 1.298 1.679 -9.236 1.00 90.81 92 TRP A N 1
ATOM 726 C CA . TRP A 1 92 ? 2.658 1.833 -8.726 1.00 90.81 92 TRP A CA 1
ATOM 727 C C . TRP A 1 92 ? 3.717 1.223 -9.632 1.00 90.81 92 TRP A C 1
ATOM 729 O O . TRP A 1 92 ? 4.769 1.839 -9.820 1.00 90.81 92 TRP A O 1
ATOM 739 N N . ARG A 1 93 ? 3.428 0.065 -10.230 1.00 94.00 93 ARG A N 1
ATOM 740 C CA . ARG A 1 93 ? 4.325 -0.594 -11.180 1.00 94.00 93 ARG A CA 1
ATOM 741 C C . ARG A 1 93 ? 4.647 0.304 -12.369 1.00 94.00 93 ARG A C 1
ATOM 743 O O . ARG A 1 93 ? 5.812 0.460 -12.738 1.00 94.00 93 ARG A O 1
ATOM 750 N N . GLU A 1 94 ? 3.632 0.973 -12.906 1.00 93.19 94 GLU A N 1
ATOM 751 C CA . GLU A 1 94 ? 3.783 1.943 -13.989 1.00 93.19 94 GLU A CA 1
ATOM 752 C C . GLU A 1 94 ? 4.620 3.156 -13.555 1.00 93.19 94 GLU A C 1
ATOM 754 O O . GLU A 1 94 ? 5.523 3.576 -14.277 1.00 93.19 94 GLU A O 1
ATOM 759 N N . ARG A 1 95 ? 4.397 3.704 -12.352 1.00 90.94 95 ARG A N 1
ATOM 760 C CA . ARG A 1 95 ? 5.181 4.855 -11.864 1.00 90.94 95 ARG A CA 1
ATOM 761 C C . ARG A 1 95 ? 6.653 4.529 -11.632 1.00 90.94 95 ARG A C 1
ATOM 763 O O . ARG A 1 95 ? 7.497 5.385 -11.890 1.00 90.94 95 ARG A O 1
ATOM 770 N N . ILE A 1 96 ? 6.964 3.334 -11.132 1.00 92.06 96 ILE A N 1
ATOM 771 C CA . ILE A 1 96 ? 8.352 2.877 -10.982 1.00 92.06 96 ILE A CA 1
ATOM 772 C C . ILE A 1 96 ? 8.973 2.681 -12.369 1.00 92.06 96 ILE A C 1
ATOM 774 O O . ILE A 1 96 ? 10.066 3.183 -12.617 1.00 92.06 96 ILE A O 1
ATOM 778 N N . THR A 1 97 ? 8.241 2.064 -13.303 1.00 92.31 97 THR A N 1
ATOM 779 C CA . THR A 1 97 ? 8.692 1.884 -14.693 1.00 92.31 97 THR A CA 1
ATOM 780 C C . THR A 1 97 ? 9.017 3.224 -15.362 1.00 92.31 97 THR A C 1
ATOM 782 O O . THR A 1 97 ? 10.110 3.397 -15.887 1.00 92.31 97 THR A O 1
ATOM 785 N N . GLN A 1 98 ? 8.134 4.221 -15.256 1.00 89.38 98 GLN A N 1
ATOM 786 C CA . GLN A 1 98 ? 8.376 5.579 -15.769 1.00 89.38 98 GLN A CA 1
ATOM 787 C C . GLN A 1 98 ? 9.626 6.236 -15.171 1.00 89.38 98 GLN A C 1
ATOM 789 O O . GLN A 1 98 ? 10.294 7.026 -15.835 1.00 89.38 98 GLN A O 1
ATOM 794 N N . LYS A 1 99 ? 9.935 5.949 -13.901 1.00 87.69 99 LYS A N 1
ATOM 795 C CA . LYS A 1 99 ? 11.130 6.480 -13.239 1.00 87.69 99 LYS A CA 1
ATOM 796 C C . LYS A 1 99 ? 12.409 5.792 -13.691 1.00 87.69 99 LYS A C 1
ATOM 798 O O . LYS A 1 99 ? 13.405 6.488 -13.821 1.00 87.69 99 LYS A O 1
ATOM 803 N N . LEU A 1 100 ? 12.361 4.489 -13.955 1.00 87.50 100 LEU A N 1
ATOM 804 C CA . LEU A 1 100 ? 13.471 3.740 -14.543 1.00 87.50 100 LEU A CA 1
ATOM 805 C C . LEU A 1 100 ? 13.770 4.175 -15.988 1.00 87.50 100 LEU A C 1
ATOM 807 O O . LEU A 1 100 ? 14.918 4.151 -16.413 1.00 87.50 100 LEU A O 1
ATOM 811 N N . GLU A 1 101 ? 12.747 4.558 -16.755 1.00 85.25 101 GLU A N 1
ATOM 812 C CA . GLU A 1 101 ? 12.921 5.059 -18.127 1.00 85.25 101 GLU A CA 1
ATOM 813 C C . GLU A 1 101 ? 13.441 6.491 -18.195 1.00 85.25 101 GLU A C 1
ATOM 815 O O . GLU A 1 101 ? 14.130 6.863 -19.148 1.00 85.25 101 GLU A O 1
ATOM 820 N N . GLY A 1 102 ? 13.080 7.313 -17.209 1.00 76.44 102 GLY A N 1
ATOM 821 C CA . GLY A 1 102 ? 13.686 8.623 -17.056 1.00 76.44 102 GLY A CA 1
ATOM 822 C C . GLY A 1 102 ? 15.184 8.451 -16.841 1.00 76.44 102 GLY A C 1
ATOM 823 O O . GLY A 1 102 ? 15.593 7.620 -16.041 1.00 76.44 102 GLY A O 1
ATOM 824 N N . SER A 1 103 ? 16.006 9.232 -17.544 1.00 62.88 103 SER A N 1
ATOM 825 C CA . SER A 1 103 ? 17.453 9.243 -17.328 1.00 62.88 103 SER A CA 1
ATOM 826 C C . SER A 1 103 ? 17.738 9.474 -15.840 1.00 62.88 103 SER A C 1
ATOM 828 O O . SER A 1 103 ? 17.523 10.579 -15.330 1.00 62.88 103 SER A O 1
ATOM 830 N N . SER A 1 104 ? 18.161 8.428 -15.128 1.00 62.41 104 SER A N 1
ATOM 831 C CA . SER A 1 104 ? 18.641 8.519 -13.754 1.00 62.41 104 SER A CA 1
ATOM 832 C C . SER A 1 104 ? 19.951 9.292 -13.798 1.00 62.41 104 SER A C 1
ATOM 834 O O . SER A 1 104 ? 21.028 8.750 -14.013 1.00 62.41 104 SER A O 1
ATOM 836 N N . ASN A 1 105 ? 19.851 10.611 -13.674 1.00 63.94 105 ASN A N 1
ATOM 837 C CA . ASN A 1 105 ? 20.994 11.503 -13.846 1.00 63.94 105 ASN A CA 1
ATOM 838 C C . ASN A 1 105 ? 21.917 11.503 -12.615 1.00 63.94 105 ASN A C 1
ATOM 840 O O . ASN A 1 105 ? 22.917 12.222 -12.598 1.00 63.94 105 ASN A O 1
ATOM 844 N N . SER A 1 106 ? 21.577 10.745 -11.565 1.00 78.56 106 SER A N 1
ATOM 845 C CA . SER A 1 106 ? 22.345 10.688 -10.328 1.00 78.56 106 SER A CA 1
ATOM 846 C C . SER A 1 106 ? 22.225 9.344 -9.598 1.00 78.56 106 SER A C 1
ATOM 848 O O . SER A 1 106 ? 21.169 8.715 -9.592 1.00 78.56 106 SER A O 1
ATOM 850 N N . LEU A 1 107 ? 23.283 8.978 -8.864 1.00 81.19 107 LEU A N 1
ATOM 851 C CA . LEU A 1 107 ? 23.307 7.853 -7.910 1.00 81.19 107 LEU A CA 1
ATOM 852 C C . LEU A 1 107 ? 22.157 7.909 -6.890 1.00 81.19 107 LEU A C 1
ATOM 854 O O . LEU A 1 107 ? 21.674 6.886 -6.417 1.00 81.19 107 LEU A O 1
ATOM 858 N N . ARG A 1 108 ? 21.706 9.117 -6.532 1.00 84.00 108 ARG A N 1
ATOM 859 C CA . ARG A 1 108 ? 20.590 9.305 -5.601 1.00 84.00 108 ARG A CA 1
ATOM 860 C C . ARG A 1 108 ? 19.269 8.824 -6.199 1.00 84.00 108 ARG A C 1
ATOM 862 O O . ARG A 1 108 ? 18.449 8.273 -5.469 1.00 84.00 108 ARG A O 1
ATOM 869 N N . ASP A 1 109 ? 19.068 9.043 -7.495 1.00 83.19 109 ASP A N 1
ATOM 870 C CA . ASP A 1 109 ? 17.865 8.595 -8.194 1.00 83.19 109 ASP A CA 1
ATOM 871 C C . ASP A 1 109 ? 17.846 7.069 -8.314 1.00 83.19 109 ASP A C 1
ATOM 873 O O . ASP A 1 109 ? 16.805 6.461 -8.084 1.00 83.19 109 ASP A O 1
ATOM 877 N N . GLU A 1 110 ? 18.997 6.447 -8.579 1.00 84.69 110 GLU A N 1
ATOM 878 C CA . GLU A 1 110 ? 19.136 4.985 -8.628 1.00 84.69 110 GLU A CA 1
ATOM 879 C C . GLU A 1 110 ? 18.806 4.326 -7.283 1.00 84.69 110 GLU A C 1
ATOM 881 O O . GLU A 1 110 ? 17.985 3.410 -7.234 1.00 84.69 110 GLU A O 1
ATOM 886 N N . VAL A 1 111 ? 19.377 4.827 -6.178 1.00 87.94 111 VAL A N 1
ATOM 887 C CA . VAL A 1 111 ? 19.064 4.331 -4.823 1.00 87.94 111 VAL A CA 1
ATOM 888 C C . VAL A 1 111 ? 17.571 4.470 -4.533 1.00 87.94 111 VAL A C 1
ATOM 890 O O . VAL A 1 111 ? 16.925 3.513 -4.123 1.00 87.94 111 VAL A O 1
ATOM 893 N N . TYR A 1 112 ? 16.992 5.634 -4.824 1.00 88.94 112 TYR A N 1
ATOM 894 C CA . TYR A 1 112 ? 15.575 5.887 -4.588 1.00 88.94 112 TYR A CA 1
ATOM 895 C C . TYR A 1 112 ? 14.641 4.993 -5.417 1.00 88.94 112 TYR A C 1
ATOM 897 O O . TYR A 1 112 ? 13.562 4.619 -4.954 1.00 88.94 112 TYR A O 1
ATOM 905 N N . ILE A 1 113 ? 15.015 4.675 -6.658 1.00 89.94 113 ILE A N 1
ATOM 906 C CA . ILE A 1 113 ? 14.243 3.765 -7.506 1.00 89.94 113 ILE A CA 1
ATOM 907 C C . ILE A 1 113 ? 14.341 2.335 -6.971 1.00 89.94 113 ILE A C 1
ATOM 909 O O . ILE A 1 113 ? 13.306 1.681 -6.845 1.00 89.94 113 ILE A O 1
ATOM 913 N N . ASN A 1 114 ? 15.537 1.880 -6.593 1.00 90.44 114 ASN A N 1
ATOM 914 C CA . ASN A 1 114 ? 15.731 0.558 -5.995 1.00 90.44 114 ASN A CA 1
ATOM 915 C C . ASN A 1 114 ? 14.956 0.404 -4.682 1.00 90.44 114 ASN A C 1
ATOM 917 O O . ASN A 1 114 ? 14.281 -0.603 -4.499 1.00 90.44 114 ASN A O 1
ATOM 921 N N . ASP A 1 115 ? 14.943 1.424 -3.820 1.00 91.44 115 ASP A N 1
ATOM 922 C CA . ASP A 1 115 ? 14.133 1.413 -2.597 1.00 91.44 115 ASP A CA 1
ATOM 923 C C . ASP A 1 115 ? 12.640 1.221 -2.905 1.00 91.44 115 ASP A C 1
ATOM 925 O O . ASP A 1 115 ? 11.933 0.506 -2.197 1.00 91.44 115 ASP A O 1
ATOM 929 N N . ARG A 1 116 ? 12.139 1.833 -3.987 1.00 91.31 116 ARG A N 1
ATOM 930 C CA . ARG A 1 116 ? 10.740 1.678 -4.418 1.00 91.31 116 ARG A CA 1
ATOM 931 C C . ARG A 1 116 ? 10.446 0.307 -5.008 1.00 91.31 116 ARG A C 1
ATOM 933 O O . ARG A 1 116 ? 9.338 -0.182 -4.804 1.00 91.31 116 ARG A O 1
ATOM 940 N N . ILE A 1 117 ? 11.397 -0.271 -5.738 1.00 93.38 117 ILE A N 1
ATOM 941 C CA . ILE A 1 117 ? 11.303 -1.639 -6.253 1.00 93.38 117 ILE A CA 1
ATOM 942 C C . ILE A 1 117 ? 11.231 -2.605 -5.077 1.00 93.38 117 ILE A C 1
ATOM 944 O O . ILE A 1 117 ? 10.218 -3.280 -4.938 1.00 93.38 117 ILE A O 1
ATOM 948 N N . ASN A 1 118 ? 12.223 -2.573 -4.183 1.00 93.00 118 ASN A N 1
ATOM 949 C CA . ASN A 1 118 ? 12.279 -3.431 -2.999 1.00 93.00 118 ASN A CA 1
ATOM 950 C C . ASN A 1 118 ? 10.985 -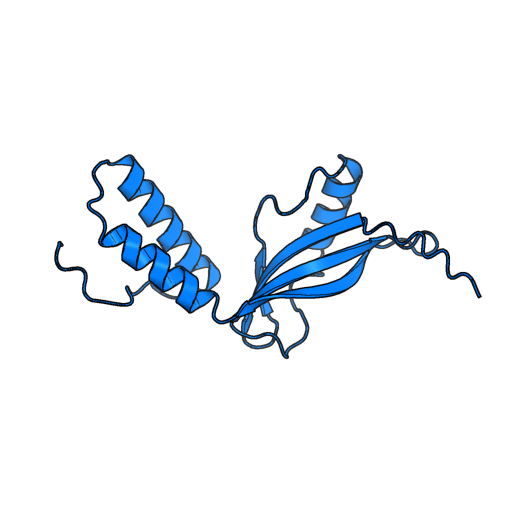3.326 -2.189 1.00 93.00 118 ASN A C 1
ATOM 952 O O . ASN A 1 118 ? 10.376 -4.330 -1.841 1.00 93.00 118 ASN A O 1
ATOM 956 N N . HIS A 1 119 ? 10.502 -2.101 -1.965 1.00 90.12 119 HIS A N 1
ATOM 957 C CA . HIS A 1 119 ? 9.258 -1.890 -1.241 1.00 90.12 119 HIS A CA 1
ATOM 958 C C . HIS A 1 119 ? 8.037 -2.504 -1.941 1.00 90.12 119 HIS A C 1
ATOM 960 O O . HIS A 1 119 ? 7.170 -3.081 -1.287 1.00 90.12 119 HIS A O 1
ATOM 966 N N . TRP A 1 120 ? 7.943 -2.383 -3.267 1.00 92.50 120 TRP A N 1
ATOM 967 C CA . TRP A 1 120 ? 6.863 -2.995 -4.039 1.00 92.50 120 TRP A CA 1
ATOM 968 C C . TRP A 1 120 ? 6.935 -4.527 -3.971 1.00 92.50 120 TRP A C 1
ATOM 970 O O . TRP A 1 120 ? 5.913 -5.171 -3.736 1.00 92.50 120 TRP A O 1
ATOM 980 N N . GLU A 1 121 ? 8.132 -5.101 -4.108 1.00 93.31 121 GLU A N 1
ATOM 981 C CA . GLU A 1 121 ? 8.359 -6.548 -4.024 1.00 93.31 121 GLU A CA 1
ATOM 982 C C . GLU A 1 121 ? 8.014 -7.095 -2.636 1.00 93.31 121 GLU A C 1
ATOM 984 O O . GLU A 1 121 ? 7.339 -8.115 -2.532 1.00 93.31 121 GLU A O 1
ATOM 989 N N . GLU A 1 122 ? 8.386 -6.385 -1.569 1.00 90.25 122 GLU A N 1
ATOM 990 C CA . GLU A 1 122 ? 8.012 -6.716 -0.190 1.00 90.25 122 GLU A CA 1
ATOM 991 C C . GLU A 1 122 ? 6.492 -6.679 0.021 1.00 90.25 122 GLU A C 1
ATOM 993 O O . GLU A 1 122 ? 5.933 -7.581 0.645 1.00 90.25 122 GLU A O 1
ATOM 998 N N . CYS A 1 123 ? 5.807 -5.659 -0.515 1.00 87.88 123 CYS A N 1
ATOM 999 C CA . CYS A 1 123 ? 4.354 -5.524 -0.380 1.00 87.88 123 CYS A CA 1
ATOM 1000 C C . CYS A 1 123 ? 3.610 -6.691 -1.040 1.00 87.88 123 CYS A C 1
ATOM 1002 O O . CYS A 1 123 ? 2.658 -7.222 -0.471 1.00 87.88 123 CYS A O 1
ATOM 1004 N N . TYR A 1 124 ? 4.012 -7.086 -2.248 1.00 88.38 124 TYR A N 1
ATOM 1005 C CA . TYR A 1 124 ? 3.280 -8.088 -3.030 1.00 88.38 124 TYR A CA 1
ATOM 1006 C C . TYR A 1 124 ? 3.890 -9.490 -2.975 1.00 88.38 124 TYR A C 1
ATOM 1008 O O . TYR A 1 124 ? 3.267 -10.434 -3.459 1.00 88.38 124 TYR A O 1
ATOM 1016 N N . ASN A 1 125 ? 5.055 -9.640 -2.341 1.00 89.88 125 ASN A N 1
ATOM 1017 C CA . ASN A 1 125 ? 5.831 -10.875 -2.265 1.00 89.88 125 ASN A CA 1
ATOM 1018 C C . ASN A 1 125 ? 6.076 -11.503 -3.653 1.00 89.88 125 ASN A C 1
ATOM 1020 O O . ASN A 1 125 ? 5.894 -12.704 -3.860 1.00 89.88 125 ASN A O 1
ATOM 1024 N N . GLU A 1 126 ? 6.459 -10.668 -4.618 1.00 92.50 126 GLU A N 1
ATOM 1025 C CA . GLU A 1 126 ? 6.788 -11.069 -5.987 1.00 92.50 126 GLU A CA 1
ATOM 1026 C C . GLU A 1 126 ? 7.868 -10.157 -6.577 1.00 92.50 126 GLU A C 1
ATOM 1028 O O . GLU A 1 126 ? 8.004 -9.013 -6.157 1.00 92.50 126 GLU A O 1
ATOM 1033 N N . ASN A 1 127 ? 8.607 -10.652 -7.574 1.00 93.88 127 ASN A N 1
ATOM 1034 C CA . ASN A 1 127 ? 9.646 -9.866 -8.240 1.00 93.88 127 ASN A CA 1
ATOM 1035 C C . ASN A 1 127 ? 9.033 -8.761 -9.108 1.00 93.88 127 ASN A C 1
ATOM 1037 O O . ASN A 1 127 ? 8.076 -8.992 -9.855 1.00 93.88 127 ASN A O 1
ATOM 1041 N N . PHE A 1 128 ? 9.639 -7.581 -9.076 1.00 94.12 128 PHE A N 1
ATOM 1042 C CA . PHE A 1 128 ? 9.233 -6.443 -9.873 1.00 94.12 128 PHE A CA 1
ATOM 1043 C C . PHE A 1 128 ? 9.557 -6.680 -11.346 1.00 94.12 128 PHE A C 1
ATOM 1045 O O . PHE A 1 128 ? 10.695 -6.947 -11.734 1.00 94.12 128 PHE A O 1
ATOM 1052 N N . VAL A 1 129 ? 8.542 -6.518 -12.191 1.00 93.44 129 VAL A N 1
ATOM 1053 C CA . VAL A 1 129 ? 8.688 -6.562 -13.646 1.00 93.44 129 VAL A CA 1
ATOM 1054 C C . VAL A 1 129 ? 8.165 -5.245 -14.218 1.00 93.44 129 VAL A C 1
ATOM 1056 O O . VAL A 1 129 ? 6.986 -4.938 -14.020 1.00 93.44 129 VAL A O 1
ATOM 1059 N N . PRO A 1 130 ? 8.997 -4.460 -14.929 1.00 91.88 130 PRO A N 1
ATOM 1060 C CA . PRO A 1 130 ? 8.547 -3.236 -15.582 1.00 91.88 130 PRO A CA 1
ATOM 1061 C C . PRO A 1 130 ? 7.368 -3.474 -16.536 1.00 91.88 130 PRO A C 1
ATOM 1063 O O . PRO A 1 130 ? 7.305 -4.499 -17.216 1.00 91.88 130 PRO A O 1
ATOM 1066 N N . THR A 1 131 ? 6.458 -2.503 -16.648 1.00 91.12 131 THR A N 1
ATOM 1067 C CA . THR A 1 131 ? 5.278 -2.602 -17.536 1.00 91.12 131 THR A CA 1
ATOM 1068 C C . THR A 1 131 ? 5.638 -2.590 -19.023 1.00 91.12 131 THR A C 1
ATOM 1070 O O . THR A 1 131 ? 4.849 -3.023 -19.863 1.00 91.12 131 THR A O 1
ATOM 1073 N N . ARG A 1 132 ? 6.834 -2.108 -19.370 1.00 87.31 132 ARG A N 1
ATOM 1074 C CA . ARG A 1 132 ? 7.360 -2.049 -20.736 1.00 87.31 132 ARG A CA 1
ATOM 1075 C C . ARG A 1 132 ? 8.874 -2.230 -20.751 1.00 87.31 132 ARG A C 1
ATOM 1077 O O . ARG A 1 132 ? 9.545 -2.075 -19.734 1.00 87.31 132 ARG A O 1
ATOM 1084 N N . LYS A 1 133 ? 9.409 -2.595 -21.921 1.00 78.31 133 LYS A N 1
ATOM 1085 C CA . LYS A 1 133 ? 10.850 -2.798 -22.106 1.00 78.31 133 LYS A CA 1
ATOM 1086 C C . LYS A 1 133 ? 11.597 -1.482 -21.922 1.00 78.31 133 LYS A C 1
ATOM 1088 O O . LYS A 1 133 ? 11.411 -0.547 -22.695 1.00 78.31 133 LYS A O 1
ATOM 1093 N N . ILE A 1 134 ? 12.500 -1.467 -20.955 1.00 74.06 134 ILE A N 1
ATOM 1094 C CA . ILE A 1 134 ? 13.405 -0.351 -20.710 1.00 74.06 134 ILE A CA 1
ATOM 1095 C C . ILE A 1 134 ? 14.631 -0.577 -21.589 1.00 74.06 134 ILE A C 1
ATOM 1097 O O . ILE A 1 134 ? 15.320 -1.582 -21.452 1.00 74.06 134 ILE A O 1
ATOM 1101 N N . SER A 1 135 ? 14.852 0.312 -22.556 1.00 56.38 135 SER A N 1
ATOM 1102 C CA . SER A 1 135 ? 15.822 0.088 -23.642 1.00 56.38 135 SER A CA 1
ATOM 1103 C C . SER A 1 135 ? 17.269 0.459 -23.284 1.00 56.38 135 SER A C 1
ATOM 1105 O O . SER A 1 135 ? 18.105 0.509 -24.177 1.00 56.38 135 SER A O 1
ATOM 1107 N N . ASN A 1 136 ? 17.567 0.710 -22.004 1.00 53.06 136 ASN A N 1
ATOM 1108 C CA . ASN A 1 136 ? 18.853 1.247 -21.543 1.00 53.06 136 ASN A CA 1
ATOM 1109 C C . ASN A 1 136 ? 19.453 0.439 -20.374 1.00 53.06 136 ASN A C 1
ATOM 1111 O O . ASN A 1 136 ? 19.810 1.018 -19.350 1.00 53.06 136 ASN A O 1
ATOM 1115 N N . LEU A 1 137 ? 19.555 -0.884 -20.521 1.00 47.16 137 LEU A N 1
ATOM 1116 C CA . LEU A 1 137 ? 20.483 -1.707 -19.734 1.00 47.16 137 LEU A CA 1
ATOM 1117 C C . LEU A 1 137 ? 21.595 -2.219 -20.647 1.00 47.16 137 LEU A C 1
ATOM 1119 O O . LEU A 1 137 ? 21.247 -2.745 -21.729 1.00 47.16 137 LEU A O 1
#

Organism: NCBI:txid2772559

Sequence (137 aa):
MTTNTNQSALAYVRVVVGNEGKVVHICPNTLYHPSLEEKTELQHILDNGALQQLDPKYNDVQVLVLFQKDKEQPGIQIVNTILVQEGFKEFWRERITQKLEGSSNSLRDEVYINDRINHWEECYNENFVPTRKISNL